Protein AF-A0A7W5SBG8-F1 (afdb_monomer_lite)

Structure (mmCIF, N/CA/C/O backbone):
data_AF-A0A7W5SBG8-F1
#
_entry.id   AF-A0A7W5SBG8-F1
#
loop_
_atom_site.group_PDB
_atom_site.id
_atom_site.type_symbol
_atom_site.label_atom_id
_atom_site.label_alt_id
_atom_site.label_comp_id
_atom_site.label_asym_id
_atom_site.label_entity_id
_atom_site.label_seq_id
_atom_site.pdbx_PDB_ins_code
_atom_site.Cartn_x
_atom_site.Cartn_y
_atom_site.Cartn_z
_atom_site.occupancy
_atom_site.B_iso_or_equiv
_atom_site.auth_seq_id
_atom_site.auth_comp_id
_atom_site.auth_asym_id
_atom_site.auth_atom_id
_atom_site.pdbx_PDB_model_num
ATOM 1 N N . MET A 1 1 ? -9.640 14.627 12.553 1.00 41.88 1 MET A N 1
ATOM 2 C CA . MET A 1 1 ? -10.523 13.470 12.807 1.00 41.88 1 MET A CA 1
ATOM 3 C C . MET A 1 1 ? -9.714 12.218 12.505 1.00 41.88 1 MET A C 1
ATOM 5 O O . MET A 1 1 ? -9.125 12.140 11.440 1.00 41.88 1 MET A O 1
ATOM 9 N N . ASN A 1 2 ? -9.548 11.324 13.485 1.00 49.56 2 ASN A N 1
ATOM 10 C CA . ASN A 1 2 ? -8.762 10.092 13.337 1.00 49.56 2 ASN A CA 1
ATOM 11 C C . ASN A 1 2 ? -9.627 9.017 12.661 1.00 49.56 2 ASN A C 1
ATOM 13 O O . ASN A 1 2 ? -10.130 8.111 13.323 1.00 49.56 2 ASN A O 1
ATOM 17 N N . ASP A 1 3 ? -9.805 9.124 11.345 1.00 56.53 3 ASP A N 1
ATOM 18 C CA . ASP A 1 3 ? -10.662 8.217 10.560 1.00 56.53 3 ASP A CA 1
ATOM 19 C C . ASP A 1 3 ? -10.148 6.765 10.526 1.00 56.53 3 ASP A C 1
ATOM 21 O O . ASP A 1 3 ? -10.877 5.832 10.190 1.00 56.53 3 ASP A O 1
ATOM 25 N N . THR A 1 4 ? -8.909 6.527 10.964 1.00 54.25 4 THR A N 1
ATOM 26 C CA . THR A 1 4 ? -8.337 5.182 11.108 1.00 54.25 4 THR A CA 1
ATOM 27 C C . THR A 1 4 ? -8.966 4.375 12.247 1.00 54.25 4 THR A C 1
ATOM 29 O O . THR A 1 4 ? -8.925 3.144 12.202 1.00 54.25 4 THR A O 1
ATOM 32 N N . ALA A 1 5 ? -9.584 5.029 13.240 1.00 56.69 5 ALA A N 1
ATOM 33 C CA . ALA A 1 5 ? -10.271 4.355 14.344 1.00 56.69 5 ALA A CA 1
ATOM 34 C C . ALA A 1 5 ? -11.589 3.681 13.912 1.00 56.69 5 ALA A C 1
ATOM 36 O O . ALA A 1 5 ? -12.034 2.746 14.574 1.00 56.69 5 ALA A O 1
ATOM 37 N N . ALA A 1 6 ? -12.181 4.105 12.788 1.00 69.00 6 ALA A N 1
ATOM 38 C CA . ALA A 1 6 ? -13.427 3.548 12.253 1.00 69.00 6 ALA A CA 1
ATOM 39 C C . ALA A 1 6 ? -13.225 2.274 11.406 1.00 69.00 6 ALA A C 1
ATOM 41 O O . ALA A 1 6 ? -14.190 1.606 11.034 1.00 69.00 6 ALA A O 1
ATOM 42 N N . LEU A 1 7 ? -11.978 1.915 11.082 1.00 72.62 7 LEU A N 1
ATOM 43 C CA . LEU A 1 7 ? -11.666 0.754 10.252 1.00 72.62 7 LEU A CA 1
ATOM 44 C C . LEU A 1 7 ? -11.505 -0.512 11.103 1.00 72.62 7 LEU A C 1
ATOM 46 O O . LEU A 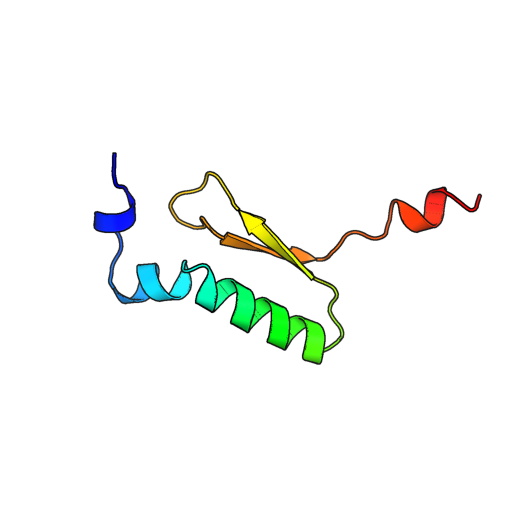1 7 ? -10.804 -0.527 12.122 1.00 72.62 7 LEU A O 1
ATOM 50 N N . SER A 1 8 ? -12.091 -1.617 10.631 1.00 87.69 8 SER A N 1
ATOM 51 C CA . SER A 1 8 ? -11.879 -2.937 11.234 1.00 87.69 8 SER A CA 1
ATOM 52 C C . SER A 1 8 ? -10.385 -3.281 11.313 1.00 87.69 8 SER A C 1
ATOM 54 O O . SER A 1 8 ? -9.568 -2.772 10.540 1.00 87.69 8 SER A O 1
ATOM 56 N N . ALA A 1 9 ? -10.006 -4.162 12.243 1.00 89.25 9 ALA A N 1
ATOM 57 C CA . ALA A 1 9 ? -8.606 -4.555 12.429 1.00 89.25 9 ALA A CA 1
ATOM 58 C C . ALA A 1 9 ? -7.967 -5.089 11.131 1.00 89.25 9 ALA A C 1
ATOM 60 O O . ALA A 1 9 ? -6.855 -4.695 10.783 1.00 89.25 9 ALA A O 1
ATOM 61 N N . LEU A 1 10 ? -8.705 -5.909 10.371 1.00 90.75 10 LEU A N 1
ATOM 62 C CA . LEU A 1 10 ? -8.259 -6.407 9.069 1.00 90.75 10 LEU A CA 1
ATOM 63 C C . LEU A 1 10 ? -8.028 -5.263 8.078 1.00 90.75 10 LEU A C 1
ATOM 65 O O . LEU A 1 10 ? -6.998 -5.222 7.409 1.00 90.75 10 LEU A O 1
ATOM 69 N N . ARG A 1 11 ? -8.959 -4.307 8.004 1.00 89.00 11 ARG A N 1
ATOM 70 C CA . ARG A 1 11 ? -8.840 -3.184 7.074 1.00 89.00 11 ARG A CA 1
ATOM 71 C C . ARG A 1 11 ? -7.660 -2.282 7.427 1.00 89.00 11 ARG A C 1
ATOM 73 O O . ARG A 1 11 ? -6.922 -1.902 6.530 1.00 89.00 11 ARG A O 1
ATOM 80 N N . ARG A 1 12 ? -7.400 -2.033 8.715 1.00 88.44 12 ARG A N 1
ATOM 81 C CA . ARG A 1 12 ? -6.182 -1.327 9.156 1.00 88.44 12 ARG A CA 1
ATOM 82 C C . ARG A 1 12 ? -4.901 -2.042 8.731 1.00 88.44 12 ARG A C 1
ATOM 84 O O . ARG A 1 12 ? -3.970 -1.379 8.290 1.00 88.44 12 ARG A O 1
ATOM 91 N N . ALA A 1 13 ? -4.854 -3.371 8.831 1.00 91.12 13 ALA A N 1
ATOM 92 C CA . ALA A 1 13 ? -3.695 -4.144 8.389 1.00 91.12 13 ALA A CA 1
ATOM 93 C C . ALA A 1 13 ? -3.499 -4.054 6.867 1.00 91.12 13 ALA A C 1
ATOM 95 O O . ALA A 1 13 ? -2.392 -3.765 6.411 1.00 91.12 13 ALA A O 1
ATOM 96 N N . LEU A 1 14 ? -4.569 -4.230 6.085 1.00 91.19 14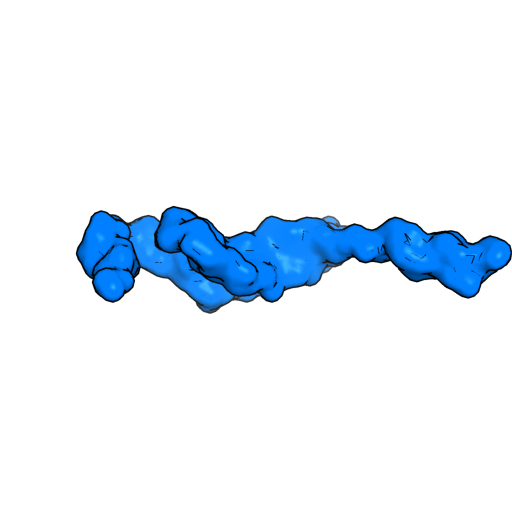 LEU A N 1
ATOM 97 C CA . LEU A 1 14 ? -4.523 -4.157 4.619 1.00 91.19 14 LEU A CA 1
ATOM 98 C C . LEU A 1 14 ? -4.150 -2.759 4.108 1.00 91.19 14 LEU A C 1
ATOM 100 O O . LEU A 1 14 ? -3.350 -2.637 3.184 1.00 91.19 14 LEU A O 1
ATOM 104 N N . CYS A 1 15 ? -4.676 -1.716 4.745 1.00 91.50 15 CYS A N 1
ATOM 105 C CA . CYS A 1 15 ? -4.416 -0.318 4.410 1.00 91.50 15 CYS A CA 1
ATOM 106 C C . CYS A 1 15 ? -3.128 0.232 5.049 1.00 91.50 15 CYS A C 1
ATOM 108 O O . CYS A 1 15 ? -2.891 1.432 4.980 1.00 91.50 15 CYS A O 1
ATOM 110 N N . SER A 1 16 ? -2.309 -0.588 5.713 1.00 91.94 16 SER A N 1
ATOM 111 C CA . SER A 1 16 ? -1.072 -0.119 6.347 1.00 91.94 16 SER A CA 1
ATOM 112 C C . SER A 1 16 ? 0.052 0.102 5.331 1.00 91.94 16 SER A C 1
ATOM 114 O O . SER A 1 16 ? 0.144 -0.589 4.315 1.00 91.94 16 SER A O 1
ATOM 116 N N . GLN A 1 17 ? 0.969 1.021 5.649 1.00 95.50 17 GLN A N 1
ATOM 117 C CA . GLN A 1 17 ? 2.164 1.261 4.834 1.00 95.50 17 GLN A CA 1
ATOM 118 C C . GLN A 1 17 ? 3.016 -0.006 4.689 1.00 95.50 17 GLN A C 1
ATOM 120 O O . GLN A 1 17 ? 3.502 -0.320 3.605 1.00 95.50 17 GLN A O 1
ATOM 125 N N . SER A 1 18 ? 3.177 -0.763 5.778 1.00 96.69 18 SER A N 1
ATOM 126 C CA . SER A 1 18 ? 3.965 -1.996 5.783 1.00 96.69 18 SER A CA 1
ATOM 127 C C . SER A 1 18 ? 3.364 -3.061 4.867 1.00 96.69 18 SER A C 1
ATOM 129 O O . SER A 1 18 ? 4.109 -3.756 4.175 1.00 96.69 18 SER A O 1
ATOM 131 N N . ASN A 1 19 ? 2.033 -3.169 4.795 1.00 96.44 19 ASN A N 1
ATOM 132 C CA . ASN A 1 19 ? 1.378 -4.047 3.831 1.00 96.44 19 ASN A CA 1
ATOM 133 C C . ASN A 1 19 ? 1.586 -3.567 2.386 1.00 96.44 19 ASN A C 1
ATOM 135 O O . ASN A 1 19 ? 1.958 -4.375 1.538 1.00 96.44 19 ASN A O 1
ATOM 139 N N . ALA A 1 20 ? 1.434 -2.266 2.116 1.00 96.75 20 ALA A N 1
ATOM 140 C CA . ALA A 1 20 ? 1.676 -1.704 0.785 1.00 96.75 20 ALA A CA 1
ATOM 141 C C . ALA A 1 20 ? 3.109 -1.974 0.287 1.00 96.75 20 ALA A C 1
ATOM 143 O O . ALA A 1 20 ? 3.295 -2.409 -0.847 1.00 96.75 20 ALA A O 1
ATOM 144 N N . LEU A 1 21 ? 4.119 -1.823 1.153 1.00 97.50 21 LEU A N 1
ATOM 145 C CA . LEU A 1 21 ? 5.514 -2.153 0.833 1.00 97.50 21 LEU A CA 1
ATOM 146 C C . LEU A 1 21 ? 5.715 -3.646 0.530 1.00 97.50 21 LEU A C 1
ATOM 148 O O . LEU A 1 21 ? 6.444 -3.994 -0.398 1.00 97.50 21 LEU A O 1
ATOM 152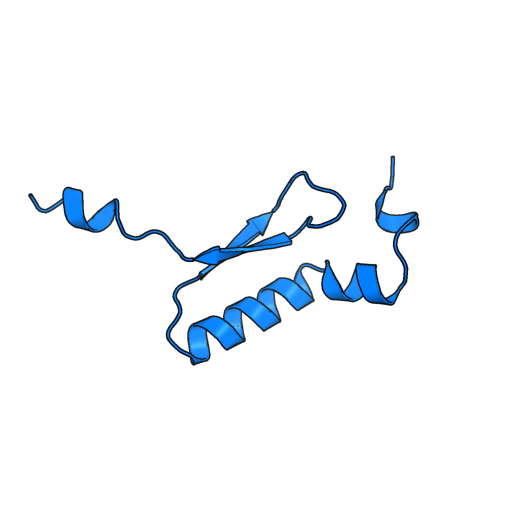 N N . ARG A 1 22 ? 5.057 -4.543 1.278 1.00 97.88 22 ARG A N 1
ATOM 153 C CA . ARG A 1 22 ? 5.110 -5.993 1.012 1.00 97.88 22 ARG A CA 1
ATOM 154 C C . ARG A 1 22 ? 4.491 -6.350 -0.336 1.00 97.88 22 ARG A C 1
ATOM 156 O O . ARG A 1 22 ? 5.041 -7.195 -1.039 1.00 97.88 22 ARG A O 1
ATOM 163 N N . VAL A 1 23 ? 3.366 -5.725 -0.686 1.00 97.06 23 VAL A N 1
ATOM 164 C CA . VAL A 1 23 ? 2.718 -5.902 -1.993 1.00 97.06 23 VAL A CA 1
ATOM 165 C C . VAL A 1 23 ? 3.630 -5.391 -3.106 1.00 97.06 23 VAL A C 1
ATOM 167 O O . VAL A 1 23 ? 3.903 -6.140 -4.038 1.00 97.06 23 VAL A O 1
ATOM 170 N N . ALA A 1 24 ? 4.172 -4.177 -2.969 1.00 97.50 24 ALA A N 1
ATOM 171 C CA . ALA A 1 24 ? 5.075 -3.591 -3.956 1.00 97.50 24 ALA A CA 1
ATOM 172 C C . ALA A 1 24 ? 6.310 -4.467 -4.204 1.00 97.50 24 ALA A C 1
ATOM 174 O O . ALA A 1 24 ? 6.638 -4.756 -5.351 1.00 97.50 24 ALA A O 1
ATOM 175 N N . ARG A 1 25 ? 6.941 -4.976 -3.137 1.00 97.88 25 ARG A N 1
ATOM 176 C CA . ARG A 1 25 ? 8.072 -5.905 -3.255 1.00 97.88 25 ARG A CA 1
ATOM 177 C C . ARG A 1 25 ? 7.710 -7.158 -4.057 1.00 97.88 25 ARG A C 1
ATOM 179 O O . ARG A 1 25 ? 8.464 -7.533 -4.944 1.00 97.88 25 ARG A O 1
ATOM 186 N N . ARG A 1 26 ? 6.560 -7.781 -3.779 1.00 98.06 26 ARG A N 1
ATOM 187 C CA . ARG A 1 26 ? 6.101 -8.961 -4.535 1.00 98.06 26 ARG A CA 1
ATOM 188 C C . ARG A 1 26 ? 5.841 -8.635 -6.002 1.00 98.06 26 ARG A C 1
ATOM 190 O O . ARG A 1 26 ? 6.204 -9.417 -6.867 1.00 98.06 26 ARG A O 1
ATOM 197 N N . MET A 1 27 ? 5.229 -7.488 -6.291 1.00 97.31 27 MET A N 1
ATOM 198 C CA . MET A 1 27 ? 4.997 -7.048 -7.670 1.00 97.31 27 MET A CA 1
ATOM 199 C C . MET A 1 27 ? 6.318 -6.858 -8.428 1.00 97.31 27 MET A C 1
ATOM 201 O O . MET A 1 27 ? 6.451 -7.356 -9.544 1.00 97.31 27 MET A O 1
ATOM 205 N N . MET A 1 28 ? 7.320 -6.247 -7.788 1.00 96.19 28 MET A N 1
ATOM 206 C CA . MET A 1 28 ? 8.666 -6.102 -8.354 1.00 96.19 28 MET A CA 1
ATOM 207 C C . MET A 1 28 ? 9.378 -7.446 -8.549 1.00 96.19 28 MET A C 1
ATOM 209 O O . MET A 1 28 ? 10.033 -7.638 -9.569 1.00 96.19 28 MET A O 1
ATOM 213 N N . GLU A 1 29 ? 9.228 -8.400 -7.622 1.00 97.56 29 GLU A N 1
ATOM 214 C CA . GLU A 1 29 ? 9.743 -9.776 -7.772 1.00 97.56 29 GLU A CA 1
ATOM 215 C C . GLU A 1 29 ? 9.134 -10.493 -8.996 1.00 97.56 29 GLU A C 1
ATOM 217 O O . GLU A 1 29 ? 9.769 -11.374 -9.573 1.00 97.56 29 GLU A O 1
ATOM 222 N N . HIS A 1 30 ? 7.942 -10.077 -9.437 1.00 96.19 30 HIS A N 1
ATOM 223 C CA . HIS A 1 30 ? 7.287 -10.532 -10.667 1.00 96.19 30 HIS A CA 1
ATOM 224 C C . HIS A 1 30 ? 7.553 -9.635 -11.892 1.00 96.19 30 HIS A C 1
ATOM 226 O O . HIS A 1 30 ? 6.933 -9.830 -12.935 1.00 96.19 30 HIS A O 1
ATOM 232 N N . GLY A 1 31 ? 8.475 -8.672 -11.793 1.00 95.19 31 GLY A N 1
ATOM 233 C CA . GLY A 1 31 ? 8.886 -7.811 -12.907 1.00 95.19 31 GLY A CA 1
ATOM 234 C C . GLY A 1 31 ? 7.971 -6.615 -13.183 1.00 95.19 31 GLY A C 1
ATOM 235 O O . GLY A 1 31 ? 8.125 -5.969 -14.215 1.00 95.19 31 GLY A O 1
ATOM 236 N N . ILE A 1 32 ? 7.034 -6.300 -12.285 1.00 94.56 32 ILE A N 1
ATOM 237 C CA . ILE A 1 32 ? 6.164 -5.125 -12.410 1.00 94.56 32 ILE A CA 1
ATOM 238 C C . ILE A 1 32 ? 6.818 -3.959 -11.658 1.00 94.56 32 ILE A C 1
ATOM 240 O O . ILE A 1 32 ? 6.920 -3.988 -10.428 1.00 94.56 32 ILE A O 1
ATOM 244 N N . ASP A 1 33 ? 7.265 -2.933 -12.386 1.00 95.00 33 ASP A N 1
ATOM 245 C CA . ASP A 1 33 ? 7.834 -1.722 -11.783 1.00 95.00 33 ASP A CA 1
ATOM 246 C C . ASP A 1 33 ? 6.714 -0.873 -11.174 1.00 95.00 33 ASP A C 1
ATOM 248 O O . ASP A 1 33 ? 5.812 -0.401 -11.866 1.00 95.00 33 ASP A O 1
ATOM 252 N N . VAL A 1 34 ? 6.752 -0.705 -9.854 1.00 96.31 34 VAL A N 1
ATOM 253 C CA . VAL A 1 34 ? 5.712 -0.021 -9.083 1.00 96.31 34 VAL A CA 1
ATOM 254 C C . VAL A 1 34 ? 6.309 0.957 -8.079 1.00 96.31 34 VAL A C 1
ATOM 256 O O . VAL A 1 34 ? 7.467 0.864 -7.675 1.00 96.31 34 VAL A O 1
ATOM 259 N N . ILE A 1 35 ? 5.485 1.885 -7.612 1.00 95.50 35 ILE A N 1
ATOM 260 C CA . ILE A 1 35 ? 5.782 2.803 -6.515 1.00 95.50 35 ILE A CA 1
ATOM 261 C C . ILE A 1 35 ? 4.677 2.763 -5.468 1.00 95.50 35 ILE A C 1
ATOM 263 O O . ILE A 1 35 ? 3.518 2.483 -5.772 1.00 95.50 35 ILE A O 1
ATOM 267 N N . VAL A 1 36 ? 5.043 3.058 -4.219 1.00 96.19 36 VAL A N 1
ATOM 268 C CA . VAL A 1 36 ? 4.084 3.249 -3.128 1.00 96.19 36 VAL A CA 1
ATOM 269 C C . VAL A 1 36 ? 3.867 4.742 -2.926 1.00 96.19 36 VAL A C 1
ATOM 271 O O . VAL A 1 36 ? 4.819 5.477 -2.670 1.00 96.19 36 VAL A O 1
ATOM 274 N N . VAL A 1 37 ? 2.615 5.181 -3.019 1.00 95.50 37 VAL A N 1
ATOM 275 C CA . VAL A 1 37 ? 2.221 6.590 -2.939 1.00 95.50 37 VAL A CA 1
ATOM 276 C C . VAL A 1 37 ? 1.260 6.783 -1.769 1.00 95.50 37 VAL A C 1
ATOM 278 O O . VAL A 1 37 ? 0.311 6.013 -1.597 1.00 95.50 37 VAL A O 1
ATOM 281 N N . ALA A 1 38 ? 1.514 7.806 -0.953 1.00 94.00 38 ALA A N 1
ATOM 282 C CA . ALA A 1 38 ? 0.573 8.240 0.072 1.00 94.00 38 ALA A CA 1
ATOM 283 C C . ALA A 1 38 ? -0.634 8.923 -0.586 1.00 94.00 38 ALA A C 1
ATOM 285 O O . ALA A 1 38 ? -0.481 9.687 -1.537 1.00 94.00 38 ALA A O 1
ATOM 286 N N . SER A 1 39 ? -1.835 8.662 -0.082 1.00 91.00 39 SER A N 1
ATOM 287 C CA . SER A 1 39 ? -3.079 9.189 -0.641 1.00 91.00 39 SER A CA 1
ATOM 288 C C . SER A 1 39 ? -3.942 9.838 0.441 1.00 91.00 39 SER A C 1
ATOM 290 O O . SER A 1 39 ? -3.872 9.478 1.615 1.00 91.00 39 SER A O 1
ATOM 292 N N . HIS A 1 40 ? -4.775 10.796 0.030 1.00 88.44 40 HIS A N 1
ATOM 293 C CA . HIS A 1 40 ? -5.749 11.457 0.903 1.00 88.44 40 HIS A CA 1
ATOM 294 C C . HIS A 1 40 ? -7.040 10.645 1.100 1.00 88.44 40 HIS A C 1
ATOM 296 O O . HIS A 1 40 ? -7.916 11.065 1.850 1.00 88.44 40 HIS A O 1
ATOM 302 N N . ASP A 1 41 ? -7.175 9.492 0.438 1.00 86.62 41 ASP A N 1
ATOM 303 C CA . ASP A 1 41 ? -8.301 8.579 0.616 1.00 86.62 41 ASP A CA 1
ATOM 304 C C . ASP A 1 41 ? -8.135 7.786 1.928 1.00 86.62 41 ASP A C 1
ATOM 306 O O . ASP A 1 41 ? -7.214 6.967 2.030 1.00 86.62 41 ASP A O 1
ATOM 310 N N . PRO A 1 42 ? -9.023 7.963 2.925 1.00 80.62 42 PRO A N 1
ATOM 311 C CA . PRO A 1 42 ? -8.914 7.283 4.217 1.00 80.62 42 PRO A CA 1
ATOM 312 C C . PRO A 1 42 ? -9.084 5.761 4.110 1.00 80.62 42 PRO A C 1
ATOM 314 O O . PRO A 1 42 ? -8.649 5.021 4.994 1.00 80.62 42 PRO A O 1
ATOM 317 N N . LEU A 1 43 ? -9.693 5.268 3.028 1.00 82.81 43 LEU A N 1
ATOM 318 C CA . LEU A 1 43 ? -9.852 3.842 2.760 1.00 82.81 43 LEU A CA 1
ATOM 319 C C . LEU A 1 43 ? -8.662 3.248 2.000 1.00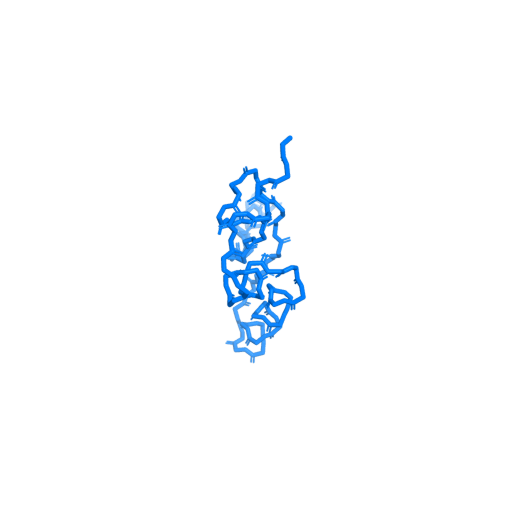 82.81 43 LEU A C 1
ATOM 321 O O . LEU A 1 43 ? -8.542 2.023 1.943 1.00 82.81 43 LEU A O 1
ATOM 325 N N . GLN A 1 44 ? -7.797 4.091 1.435 1.00 86.00 44 GLN A N 1
ATOM 326 C CA . GLN A 1 44 ? -6.586 3.707 0.708 1.00 86.00 44 GLN A CA 1
ATOM 327 C C . GLN A 1 44 ? -5.459 4.727 0.951 1.00 86.00 44 GLN A C 1
ATOM 329 O O . GLN A 1 44 ? -5.016 5.403 0.016 1.00 86.00 44 GLN A O 1
ATOM 334 N N . PRO A 1 45 ? -4.973 4.857 2.196 1.00 91.88 45 PRO A N 1
ATOM 335 C CA . PRO A 1 45 ? -3.954 5.848 2.539 1.00 91.88 45 PRO A CA 1
ATOM 336 C C . PRO A 1 45 ? -2.599 5.547 1.883 1.00 91.88 45 PRO A C 1
ATOM 338 O O . PRO A 1 45 ? -1.787 6.450 1.712 1.00 91.88 45 PRO A O 1
ATOM 341 N N . TRP A 1 46 ? -2.369 4.294 1.478 1.00 95.25 46 TRP A N 1
ATOM 342 C CA . TRP A 1 46 ? -1.192 3.859 0.733 1.00 95.25 46 TRP A CA 1
ATOM 343 C C . TRP A 1 46 ? -1.635 3.098 -0.509 1.00 95.25 46 TRP A C 1
ATOM 345 O O . TRP A 1 46 ? -2.356 2.104 -0.405 1.00 95.25 46 TRP A O 1
ATOM 355 N N . ARG A 1 47 ? -1.205 3.564 -1.680 1.00 93.75 47 ARG A N 1
ATOM 356 C CA . ARG A 1 47 ? -1.530 2.969 -2.979 1.00 93.75 47 ARG A CA 1
ATOM 357 C C . ARG A 1 47 ? -0.264 2.436 -3.632 1.00 93.75 47 ARG A C 1
ATOM 359 O O . ARG A 1 47 ? 0.774 3.087 -3.569 1.00 93.75 47 ARG A O 1
ATOM 366 N N . VAL A 1 48 ? -0.361 1.260 -4.244 1.00 94.88 48 VAL A N 1
ATOM 367 C CA . VAL A 1 48 ? 0.692 0.697 -5.097 1.00 94.88 48 VAL A CA 1
ATOM 368 C C . VAL A 1 48 ? 0.280 0.960 -6.538 1.00 94.88 48 VAL A C 1
ATOM 370 O O . VAL A 1 48 ? -0.796 0.531 -6.949 1.00 94.88 48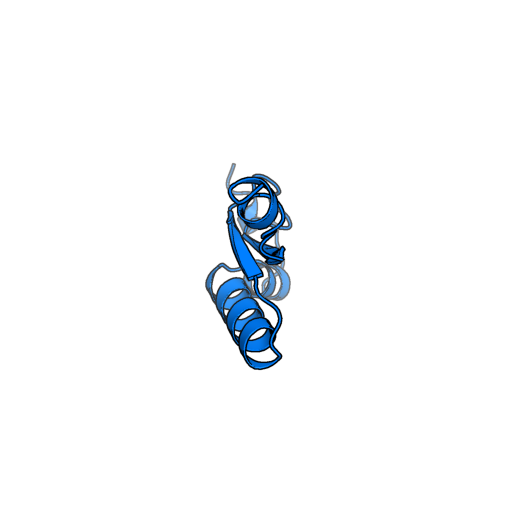 VAL A O 1
ATOM 373 N N . THR A 1 49 ? 1.092 1.703 -7.278 1.00 93.81 49 THR A N 1
ATOM 374 C CA . THR A 1 49 ? 0.809 2.099 -8.665 1.00 93.81 49 THR A CA 1
ATOM 375 C C . THR A 1 49 ? 1.991 1.748 -9.547 1.00 93.81 49 THR A C 1
ATOM 377 O O . THR A 1 49 ? 3.130 1.902 -9.110 1.00 93.81 49 THR A O 1
ATOM 380 N N . GLU A 1 50 ? 1.743 1.309 -10.777 1.00 93.38 50 GLU A N 1
ATOM 381 C CA . GLU A 1 50 ? 2.809 1.103 -11.762 1.00 93.38 50 GLU A CA 1
ATOM 382 C C . GLU A 1 50 ? 3.588 2.400 -11.991 1.00 93.38 50 GLU A C 1
ATOM 384 O O . GLU A 1 50 ? 3.017 3.496 -12.024 1.00 93.38 50 GLU A O 1
ATOM 389 N N . ARG A 1 51 ? 4.914 2.282 -12.082 1.00 89.38 51 ARG A N 1
ATOM 390 C CA . ARG A 1 51 ? 5.774 3.415 -12.387 1.00 89.38 51 ARG A CA 1
ATOM 391 C C . ARG A 1 51 ? 5.631 3.714 -13.869 1.00 89.38 51 ARG A C 1
ATOM 393 O O . ARG A 1 51 ? 6.118 2.974 -14.718 1.00 89.38 51 ARG A O 1
ATOM 400 N N . ASP A 1 52 ? 4.979 4.824 -14.175 1.00 78.06 52 ASP A N 1
ATOM 401 C CA . ASP A 1 52 ? 4.857 5.268 -15.552 1.00 78.06 52 ASP A CA 1
ATOM 402 C C . ASP A 1 52 ? 6.210 5.811 -16.054 1.00 78.06 52 ASP A C 1
ATOM 404 O O . ASP A 1 52 ? 6.623 6.926 -15.730 1.00 78.06 52 ASP A O 1
ATOM 408 N N . ASN A 1 53 ? 6.929 4.996 -16.831 1.00 62.75 53 ASN A N 1
ATOM 409 C CA . ASN A 1 53 ? 8.186 5.377 -17.486 1.00 62.75 53 ASN A CA 1
ATOM 410 C C . ASN A 1 53 ? 7.959 6.125 -18.816 1.00 62.75 53 ASN A C 1
ATOM 412 O O . ASN A 1 53 ? 8.926 6.426 -19.521 1.00 62.75 53 ASN A O 1
ATOM 416 N N . SER A 1 54 ? 6.713 6.467 -19.173 1.00 56.94 54 SER A N 1
ATOM 417 C CA . SER A 1 54 ? 6.387 7.150 -20.438 1.00 56.94 54 SER A CA 1
ATOM 418 C C . SER A 1 54 ? 7.073 8.513 -20.618 1.00 56.94 54 SER A C 1
ATOM 420 O O . SER A 1 54 ? 7.251 8.973 -21.749 1.00 56.94 54 SER A O 1
ATOM 422 N N . ILE A 1 55 ? 7.535 9.145 -19.534 1.00 52.59 55 ILE A N 1
ATOM 423 C CA . ILE A 1 55 ? 8.297 10.403 -19.598 1.00 52.59 55 ILE A CA 1
ATOM 424 C C . ILE A 1 55 ? 9.752 10.161 -20.043 1.00 52.59 55 ILE A C 1
ATOM 426 O O . ILE A 1 55 ? 10.311 10.980 -20.772 1.00 52.59 55 ILE A O 1
ATOM 430 N N . ALA A 1 56 ? 10.357 9.019 -19.697 1.00 48.00 56 ALA A N 1
ATOM 431 C CA . ALA A 1 56 ? 11.741 8.708 -20.067 1.00 48.00 56 ALA A CA 1
ATOM 432 C C . ALA A 1 56 ? 11.903 8.443 -21.576 1.00 48.00 56 ALA A C 1
ATOM 434 O O . ALA A 1 56 ? 12.917 8.814 -22.159 1.00 48.00 56 ALA A O 1
ATOM 435 N N . ALA A 1 57 ? 10.881 7.886 -22.235 1.00 48.50 57 ALA A N 1
ATOM 436 C CA . ALA A 1 57 ? 10.907 7.624 -23.677 1.00 48.50 57 ALA A CA 1
ATOM 437 C C . ALA A 1 57 ? 10.848 8.903 -24.540 1.00 48.50 57 ALA A C 1
ATOM 439 O O . ALA A 1 57 ? 11.299 8.894 -25.681 1.00 48.50 57 ALA A O 1
ATOM 440 N N . ARG A 1 58 ? 10.319 10.015 -24.006 1.00 46.12 58 ARG A N 1
ATOM 441 C CA . ARG A 1 58 ? 10.199 11.300 -24.726 1.00 46.12 58 ARG A CA 1
ATOM 442 C C . ARG A 1 58 ? 11.411 12.219 -24.574 1.00 46.12 58 ARG A C 1
ATOM 444 O O . ARG A 1 58 ? 11.500 13.198 -25.301 1.00 46.12 58 ARG A O 1
ATOM 451 N N . ALA A 1 59 ? 12.318 11.931 -23.641 1.00 46.81 59 ALA A N 1
ATOM 452 C CA . ALA A 1 59 ? 13.521 12.735 -23.415 1.00 46.81 59 ALA A CA 1
ATOM 453 C C . ALA A 1 59 ? 14.692 12.364 -24.349 1.00 46.81 59 ALA A C 1
ATOM 455 O O . ALA A 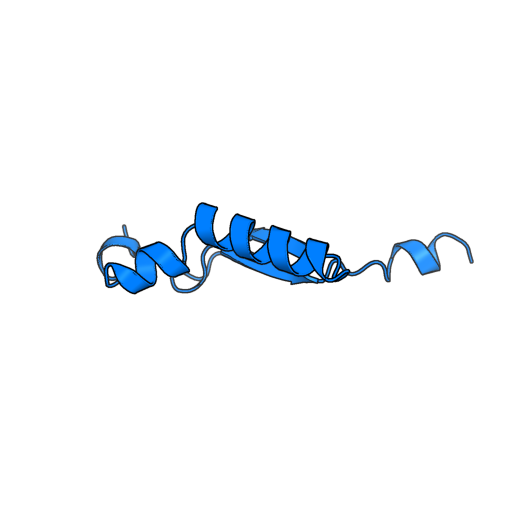1 59 ? 15.719 13.037 -24.335 1.00 46.81 59 ALA A O 1
ATOM 456 N N . CYS A 1 60 ? 14.542 11.308 -25.156 1.00 47.38 60 CYS A N 1
ATOM 457 C CA . CYS A 1 60 ? 15.543 10.837 -26.119 1.00 47.38 60 CYS A CA 1
ATOM 458 C C . CYS A 1 60 ? 15.097 10.978 -27.589 1.00 47.38 60 CYS A C 1
ATOM 460 O O . CYS A 1 60 ? 15.670 10.306 -28.445 1.00 47.38 60 CYS A O 1
ATOM 462 N N . ALA A 1 61 ? 14.082 11.802 -27.874 1.00 41.59 61 ALA A N 1
ATOM 463 C CA . ALA A 1 61 ? 13.565 12.052 -29.224 1.00 41.59 61 ALA A CA 1
ATOM 464 C C . ALA A 1 61 ? 13.943 13.448 -29.730 1.00 41.59 61 ALA A C 1
ATOM 466 O O . ALA A 1 61 ? 13.872 14.400 -28.919 1.00 41.59 61 ALA A O 1
#

Foldseek 3Di:
DPCLVVDDPVQNVCQDPVNLVVVCVVCVVVVFAWDWDADPPSSRRIDIGGDPCVVVVVVVD

Radius of gyration: 14.91 Å; chains: 1; bounding box: 29×24×44 Å

pLDDT: mean 82.44, std 18.44, range [41.59, 98.06]

Secondary structure (DSSP, 8-state):
--GGGGS-HHHHHHTSHHHHHHHHHHHHHTT--EEEEE-S-TT-SEEEEE--THHHHHTT-

Sequence (61 aa):
MNDTAALSALRRALCSQSNALRVARRMMEHGIDVIVVASHDPLQPWRVTERDNSIAARACA